Protein AF-X1DAJ7-F1 (afdb_monomer)

Foldseek 3Di:
DFQDQPDPGDDDPDDDDDPPDPRRPPDCPPDDDDDDPDDDDPVDPQPLDDADDAQAQANPHWAALWDWDDDPQKIKIWTWGHHPPDPDDAIFIFIWMGNPSRHIDRAQPLQADGPNGSRGGTDPDVRSPWGWDHWYWDADPPPPPPQARIKIWTATVVVVRDTDMGTD

InterPro domains:
  IPR023296 Glycosyl hydrolase, five-bladed beta-propeller domain superfamily [G3DSA:2.115.10.20] (43-168)
  IPR023296 Glycosyl hydrolase, five-bladed beta-propeller domain superfamily [SSF75005] (51-168)

Organism: NCBI:txid412755

Radius of gyration: 22.11 Å; Cα contacts (8 Å, |Δi|>4): 320; chains: 1; bounding box: 54×41×48 Å

Solvent-accessible surface area (backbone atoms only — not comparable to full-atom values): 10207 Å² total; per-residue (Å²): 97,86,65,88,58,89,60,82,82,62,84,38,98,73,84,87,85,58,101,80,46,79,65,79,44,92,82,61,87,93,65,82,90,72,88,74,74,87,86,74,66,90,90,58,86,73,78,48,73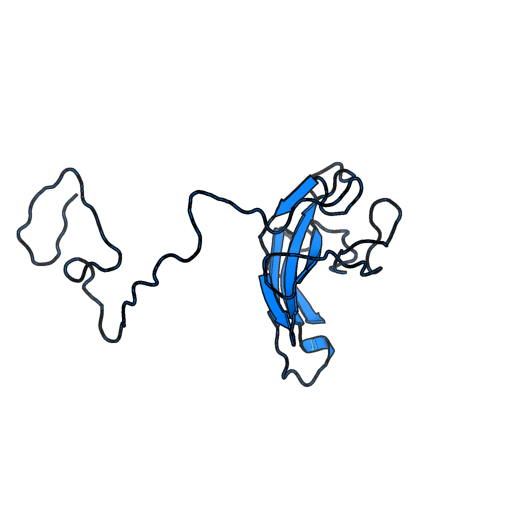,75,54,42,59,88,70,28,66,20,31,65,36,70,43,91,49,40,35,76,45,78,57,91,85,33,37,40,34,42,30,31,15,22,23,66,80,52,91,60,98,52,29,30,51,30,41,34,37,19,78,77,81,57,60,64,46,67,52,70,61,60,63,30,76,50,92,94,38,31,84,35,30,43,50,70,56,78,62,56,75,48,41,43,80,38,42,41,66,46,79,39,92,80,46,87,47,76,53,54,21,33,37,32,47,30,22,25,62,87,58,77,57,39,84,45,78,50,68,61

Secondary structure (DSSP, 8-state):
----SSS-----S-----TT-TTT----TT---------S-TT----SSPPPSTTSTTSSEEEEEEEEEEETTEEEEEEEEE-TT-SS---EEEEEEESSSSS-B------S-BTTB--S-B--SGGG-S-EEEEEEEE-TT-SSGGGSEEEEEEEGGGTT-EEEEE-

Mean predicted aligned error: 10.75 Å

pLDDT: mean 86.69, std 14.8, range [53.5, 98.56]

Sequence (168 aa):
MFIKNGGPSIGRDKVVLFPFDDYSIPFQHGLRLQLVGYKAGIDRRRIVLKPGSPAAPDSKLVVYYGTVRRVGDELWMWYLGQGDQDKEWHERVCFAKSKDGYHWEKPNLSLVEYAGSTKNNLVDLMGGKHHVQSCVVFYDPNDSEPKGRFKMAFQSRKYNSKLGVAYS

Structure (mmCIF, N/CA/C/O backbone):
data_AF-X1DAJ7-F1
#
_entry.id   AF-X1DAJ7-F1
#
loop_
_atom_site.group_PDB
_atom_site.id
_atom_site.type_symbol
_atom_site.label_atom_id
_atom_site.label_alt_id
_atom_site.label_comp_id
_atom_site.label_asym_id
_atom_site.label_entity_id
_atom_site.label_seq_id
_atom_site.pdbx_PDB_ins_code
_atom_site.Cartn_x
_atom_site.Cartn_y
_atom_site.Cartn_z
_atom_site.occupancy
_atom_site.B_iso_or_equiv
_atom_site.auth_seq_id
_atom_site.auth_comp_id
_atom_site.auth_asym_id
_atom_site.auth_atom_id
_atom_site.pdbx_PDB_model_num
ATOM 1 N N . MET A 1 1 ? 39.675 -4.552 -21.519 1.00 54.66 1 MET A N 1
ATOM 2 C CA . MET A 1 1 ? 38.884 -5.724 -21.062 1.00 54.66 1 MET A CA 1
ATOM 3 C C . MET A 1 1 ? 39.119 -6.860 -22.049 1.00 54.66 1 MET A C 1
ATOM 5 O O . MET A 1 1 ? 39.067 -6.589 -23.242 1.00 54.66 1 MET A O 1
ATOM 9 N N . PHE A 1 2 ? 39.435 -8.079 -21.598 1.00 54.69 2 PHE A N 1
ATOM 10 C CA . PHE A 1 2 ? 39.634 -9.224 -22.499 1.00 54.69 2 PHE A CA 1
ATOM 11 C C . PHE A 1 2 ? 38.370 -10.077 -22.531 1.00 54.69 2 PHE A C 1
ATOM 13 O O . PHE A 1 2 ? 37.946 -10.593 -21.501 1.00 54.69 2 PHE A O 1
ATOM 20 N N . ILE A 1 3 ? 37.782 -10.208 -23.714 1.00 56.19 3 ILE A N 1
ATOM 21 C CA . ILE A 1 3 ? 36.611 -11.041 -23.967 1.00 56.19 3 ILE A CA 1
ATOM 22 C C . ILE A 1 3 ? 37.097 -12.342 -24.603 1.00 56.19 3 ILE A C 1
ATOM 24 O O . ILE A 1 3 ? 37.775 -12.307 -25.627 1.00 56.19 3 ILE A O 1
ATOM 28 N N . LYS A 1 4 ? 36.792 -13.483 -23.978 1.00 56.66 4 LYS A N 1
ATOM 29 C CA . LYS A 1 4 ? 37.230 -14.817 -24.414 1.00 56.66 4 LYS A CA 1
ATOM 30 C C . LYS A 1 4 ? 36.016 -15.648 -24.836 1.00 56.66 4 LYS A C 1
ATOM 32 O O . LYS A 1 4 ? 35.628 -16.575 -24.135 1.00 56.66 4 LYS A O 1
ATOM 37 N N . ASN A 1 5 ? 35.429 -15.299 -25.983 1.00 59.09 5 ASN A N 1
ATOM 38 C CA . ASN A 1 5 ? 34.156 -15.860 -26.466 1.00 59.09 5 ASN A CA 1
ATOM 39 C C . ASN A 1 5 ? 34.340 -16.672 -27.763 1.00 59.09 5 ASN A C 1
ATOM 41 O O . ASN A 1 5 ? 33.468 -16.692 -28.620 1.00 59.09 5 ASN A O 1
ATOM 45 N N . GLY A 1 6 ? 35.520 -17.267 -27.973 1.00 58.34 6 GLY A N 1
ATOM 46 C CA . GLY A 1 6 ? 35.819 -18.068 -29.172 1.00 58.34 6 GLY A CA 1
ATOM 47 C C . GLY A 1 6 ? 36.150 -17.277 -30.449 1.00 58.34 6 GLY A C 1
ATOM 48 O O . GLY A 1 6 ? 36.612 -17.874 -31.416 1.00 58.34 6 GLY A O 1
ATOM 49 N N . GLY A 1 7 ? 35.986 -15.951 -30.453 1.00 58.66 7 GLY A N 1
ATOM 50 C CA . GLY A 1 7 ? 36.504 -15.053 -31.493 1.00 58.66 7 GLY A CA 1
ATOM 51 C C . GLY A 1 7 ? 37.956 -14.605 -31.251 1.00 58.66 7 GLY A C 1
ATOM 52 O O . GLY A 1 7 ? 38.517 -14.871 -30.183 1.00 58.66 7 GLY A O 1
ATOM 53 N N . PRO A 1 8 ? 38.593 -13.912 -32.216 1.00 57.59 8 PRO A N 1
ATOM 54 C CA . PRO A 1 8 ? 39.955 -13.405 -32.060 1.00 57.59 8 PRO A CA 1
ATOM 55 C C . PRO A 1 8 ? 40.084 -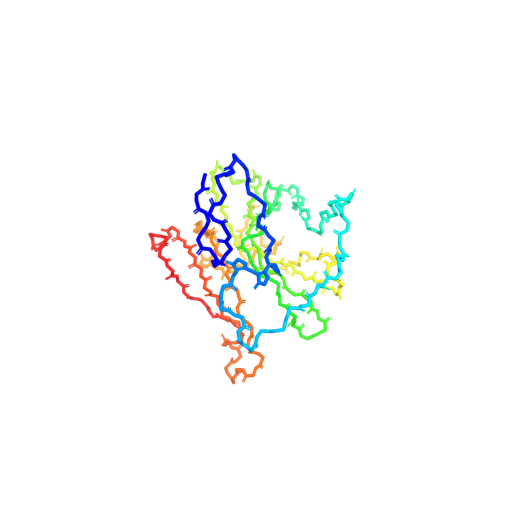12.503 -30.824 1.00 57.59 8 PRO A C 1
ATOM 57 O O . PRO A 1 8 ? 39.242 -11.640 -30.570 1.00 57.59 8 PRO A O 1
ATOM 60 N N . SER A 1 9 ? 41.163 -12.704 -30.060 1.00 58.56 9 SER A N 1
ATOM 61 C CA 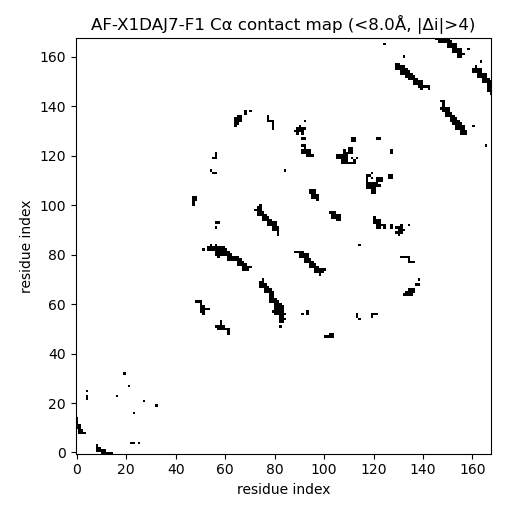. SER A 1 9 ? 41.460 -11.956 -28.831 1.00 58.56 9 SER A CA 1
ATOM 62 C C . SER A 1 9 ? 41.840 -10.510 -29.156 1.00 58.56 9 SER A C 1
ATOM 64 O O . SER A 1 9 ? 43.018 -10.178 -29.276 1.00 58.56 9 SER A O 1
ATOM 66 N N . ILE A 1 10 ? 40.844 -9.642 -29.320 1.00 65.19 10 ILE A N 1
ATOM 67 C CA . ILE A 1 10 ? 41.052 -8.224 -29.620 1.00 65.19 10 ILE A CA 1
ATOM 68 C C . ILE A 1 10 ? 40.913 -7.425 -28.322 1.00 65.19 10 ILE A C 1
ATOM 70 O O . ILE A 1 10 ? 39.857 -7.424 -27.688 1.00 65.19 10 ILE A O 1
ATOM 74 N N . GLY A 1 11 ? 41.975 -6.720 -27.927 1.00 66.50 11 GLY A N 1
ATOM 75 C CA . GLY A 1 11 ? 41.904 -5.733 -26.851 1.00 66.50 11 GLY A CA 1
ATOM 76 C C . GLY A 1 11 ? 41.008 -4.565 -27.267 1.00 66.50 11 GLY A C 1
ATOM 77 O O . GLY A 1 11 ? 41.214 -3.967 -28.321 1.00 66.50 11 GLY A O 1
ATOM 78 N N . ARG A 1 12 ? 39.990 -4.254 -26.462 1.00 69.31 12 ARG A N 1
ATOM 79 C CA . ARG A 1 12 ? 39.104 -3.102 -26.675 1.00 69.31 12 ARG A CA 1
ATOM 80 C C . ARG A 1 12 ? 39.058 -2.235 -25.419 1.00 69.31 12 ARG A C 1
ATOM 82 O O . ARG A 1 12 ? 38.978 -2.760 -24.301 1.00 69.31 12 ARG A O 1
ATOM 89 N N . ASP A 1 13 ? 39.030 -0.922 -25.632 1.00 78.69 13 ASP A N 1
ATOM 90 C CA . ASP A 1 13 ? 38.852 0.080 -24.573 1.00 78.69 13 ASP A CA 1
ATOM 91 C C . ASP A 1 13 ? 37.397 0.156 -24.091 1.00 78.69 13 ASP A C 1
ATOM 93 O O . ASP A 1 13 ? 37.129 0.555 -22.960 1.00 78.69 13 ASP A O 1
ATOM 97 N N . LYS A 1 14 ? 36.445 -0.254 -24.943 1.00 67.31 14 LYS A N 1
ATOM 98 C CA . LYS A 1 14 ? 35.009 -0.308 -24.645 1.00 67.31 14 LYS A CA 1
ATOM 99 C C . LYS A 1 14 ? 34.369 -1.547 -25.259 1.00 67.31 14 LYS A C 1
ATOM 101 O O . LYS A 1 14 ? 34.740 -1.974 -26.350 1.00 67.31 14 LYS A O 1
ATOM 106 N N . VAL A 1 15 ? 33.379 -2.084 -24.558 1.00 70.44 15 VAL A N 1
ATOM 107 C CA . VAL A 1 15 ? 32.556 -3.218 -24.983 1.00 70.44 15 VAL A CA 1
ATOM 108 C C . VAL A 1 15 ? 31.098 -2.816 -24.795 1.00 70.44 15 VAL A C 1
ATOM 110 O O . VAL A 1 15 ? 30.749 -2.259 -23.755 1.00 70.44 15 VAL A O 1
ATOM 113 N N . VAL A 1 16 ? 30.256 -3.113 -25.784 1.00 69.94 16 VAL A N 1
ATOM 114 C CA . VAL A 1 16 ? 28.797 -3.036 -25.659 1.00 69.94 16 VAL A CA 1
ATOM 115 C C . VAL A 1 16 ? 28.269 -4.463 -25.668 1.00 69.94 16 VAL A C 1
ATOM 117 O O . VAL A 1 16 ? 28.464 -5.177 -26.645 1.00 69.94 16 VAL A O 1
ATOM 120 N N . LEU A 1 17 ? 27.642 -4.876 -24.569 1.00 66.81 17 LEU A N 1
ATOM 121 C CA . LEU A 1 17 ? 26.957 -6.160 -24.465 1.00 66.81 17 LEU A CA 1
ATOM 122 C C . LEU A 1 17 ? 25.464 -5.916 -24.645 1.00 66.81 17 LEU A C 1
ATOM 124 O O . LEU A 1 17 ? 24.884 -5.089 -23.938 1.00 66.81 17 LEU A O 1
ATOM 128 N N . PHE A 1 18 ? 24.842 -6.647 -25.562 1.00 67.19 18 PHE A N 1
ATOM 129 C CA . PHE A 1 18 ? 23.391 -6.681 -25.663 1.00 67.19 18 PHE A CA 1
ATOM 130 C C . PHE A 1 18 ? 22.862 -7.909 -24.911 1.00 67.19 18 PHE A C 1
ATOM 132 O O . PHE A 1 18 ? 23.458 -8.979 -25.002 1.00 67.19 18 PHE A O 1
ATOM 139 N N . PRO A 1 19 ? 21.730 -7.811 -24.189 1.00 64.56 19 PRO A N 1
ATOM 140 C CA . PRO A 1 19 ? 21.148 -8.950 -23.467 1.00 64.56 19 PRO A CA 1
ATOM 141 C C . PRO A 1 19 ? 20.632 -10.068 -24.394 1.00 64.56 19 PRO A C 1
ATOM 143 O O . PRO A 1 19 ? 20.189 -11.106 -23.916 1.00 64.56 19 PRO A O 1
ATOM 146 N N . PHE A 1 20 ? 20.674 -9.842 -25.709 1.00 66.88 20 PHE A N 1
ATOM 147 C CA . PHE A 1 20 ? 20.322 -10.783 -26.770 1.00 66.88 20 PHE A CA 1
ATOM 148 C C . PHE A 1 20 ? 21.536 -11.195 -27.623 1.00 66.88 20 PHE A C 1
ATOM 150 O O . PHE A 1 20 ? 21.354 -11.729 -28.709 1.00 66.88 20 PHE A O 1
ATOM 157 N N . ASP A 1 21 ? 22.758 -10.912 -27.167 1.00 68.12 21 ASP A N 1
ATOM 158 C CA . ASP A 1 21 ? 23.987 -11.323 -27.849 1.00 68.12 21 ASP A CA 1
ATOM 159 C C . ASP A 1 21 ? 24.134 -12.856 -27.785 1.00 68.12 21 ASP A C 1
ATOM 161 O O . ASP A 1 21 ? 24.251 -13.436 -26.703 1.00 68.12 21 ASP A O 1
ATOM 165 N N . ASP A 1 22 ? 24.090 -13.510 -28.944 1.00 66.25 22 ASP A N 1
ATOM 166 C CA . ASP A 1 22 ? 24.232 -14.958 -29.138 1.00 66.25 22 ASP A CA 1
ATOM 167 C C . ASP A 1 22 ? 25.693 -15.409 -29.312 1.00 66.25 22 ASP A C 1
ATOM 169 O O . ASP A 1 22 ? 25.980 -16.605 -29.310 1.00 66.25 22 ASP A O 1
ATOM 173 N N . TYR A 1 23 ? 26.632 -14.465 -29.390 1.00 64.50 23 TYR A N 1
ATOM 174 C CA . TYR A 1 23 ? 28.067 -14.714 -29.492 1.00 64.50 23 TYR A CA 1
ATOM 175 C C . TYR A 1 23 ? 28.761 -14.629 -28.127 1.00 64.50 23 TYR A C 1
ATOM 177 O O . TYR A 1 23 ? 29.678 -15.395 -27.830 1.00 64.50 23 TYR A O 1
ATOM 185 N N . SER A 1 24 ? 28.323 -13.704 -27.269 1.00 66.44 24 SER A N 1
ATOM 186 C CA . SER A 1 24 ? 28.936 -13.465 -25.955 1.00 66.44 24 SER A CA 1
ATOM 187 C C . SER A 1 24 ? 28.289 -14.206 -24.788 1.00 66.44 24 SER A C 1
ATOM 189 O O . SER A 1 24 ? 28.869 -14.232 -23.700 1.00 66.44 24 SER A O 1
ATOM 191 N N . ILE A 1 25 ? 27.111 -14.805 -24.982 1.00 67.19 25 ILE A N 1
ATOM 192 C CA . ILE A 1 25 ? 26.356 -15.502 -23.932 1.00 67.19 25 ILE A CA 1
ATOM 193 C C . ILE A 1 25 ? 26.259 -16.996 -24.302 1.00 67.19 25 ILE A C 1
ATOM 195 O O . ILE A 1 25 ? 25.346 -17.390 -25.022 1.00 67.19 25 ILE A O 1
ATOM 199 N N . PRO A 1 26 ? 27.175 -17.855 -23.816 1.00 57.28 26 PRO A N 1
ATOM 200 C CA . PRO A 1 26 ? 27.365 -19.217 -24.335 1.00 57.28 26 PRO A CA 1
ATOM 201 C C . PRO A 1 26 ? 26.265 -20.235 -23.972 1.00 57.28 26 PRO A C 1
ATOM 203 O O . PRO A 1 26 ? 26.315 -21.372 -24.434 1.00 57.28 26 PRO A O 1
ATOM 206 N N . PHE A 1 27 ? 25.265 -19.867 -23.163 1.00 63.50 27 PHE A N 1
ATOM 207 C CA . PHE A 1 27 ? 24.210 -20.784 -22.713 1.00 63.50 27 PHE A CA 1
ATOM 208 C C . PHE A 1 27 ? 22.816 -20.234 -23.032 1.00 63.50 27 PHE A C 1
ATOM 210 O O . PHE A 1 27 ? 22.226 -19.516 -22.228 1.00 63.50 27 PHE A O 1
ATOM 217 N N . GLN A 1 28 ? 22.280 -20.588 -24.206 1.00 66.88 28 GLN A N 1
ATOM 218 C CA . GLN A 1 28 ? 20.943 -20.161 -24.658 1.00 66.88 28 GLN A CA 1
ATOM 219 C C . GLN A 1 28 ? 19.994 -21.324 -25.014 1.00 66.88 28 GLN A C 1
ATOM 221 O O . GLN A 1 28 ? 18.960 -21.122 -25.652 1.00 66.88 28 GLN A O 1
ATOM 226 N N . HIS A 1 29 ? 20.306 -22.559 -24.605 1.00 66.50 29 HIS A N 1
ATOM 227 C CA . HIS A 1 29 ? 19.468 -23.712 -24.942 1.00 66.50 29 HIS A CA 1
ATOM 228 C C . HIS A 1 29 ? 18.075 -23.615 -24.292 1.00 66.50 29 HIS A C 1
ATOM 230 O O . HIS A 1 29 ? 17.958 -23.421 -23.085 1.00 66.50 29 HIS A O 1
ATOM 236 N N . GLY A 1 30 ? 17.018 -23.754 -25.100 1.00 71.25 30 GLY A N 1
ATOM 237 C CA . GLY A 1 30 ? 15.624 -23.710 -24.638 1.00 71.25 30 GLY A CA 1
ATOM 238 C C . GLY A 1 30 ? 15.073 -22.312 -24.324 1.00 71.25 30 GLY A C 1
ATOM 239 O O . GLY A 1 30 ? 13.953 -22.206 -23.826 1.00 71.25 30 GLY A O 1
ATOM 240 N N . LEU A 1 31 ? 15.815 -21.236 -24.615 1.00 67.12 31 LEU A N 1
ATOM 241 C CA . LEU A 1 31 ? 15.345 -19.863 -24.418 1.00 67.12 31 LEU A CA 1
ATOM 242 C C . LEU A 1 31 ? 14.669 -19.316 -25.683 1.00 67.12 31 LEU A C 1
ATOM 244 O O . LEU A 1 31 ? 15.202 -19.412 -26.785 1.00 67.12 31 LEU A O 1
ATOM 248 N N . ARG A 1 32 ? 13.506 -18.674 -25.516 1.00 68.38 32 ARG A N 1
ATOM 249 C CA . ARG A 1 32 ? 12.858 -17.860 -26.554 1.00 68.38 32 ARG A CA 1
ATOM 250 C C . ARG A 1 32 ? 12.976 -16.391 -26.174 1.00 68.38 32 ARG A C 1
ATOM 252 O O . ARG A 1 32 ? 12.268 -15.919 -25.287 1.00 68.38 32 ARG A O 1
ATOM 259 N N . LEU A 1 33 ? 13.847 -15.664 -26.865 1.00 67.81 33 LEU A N 1
ATOM 260 C CA . LEU A 1 33 ? 13.940 -14.215 -26.734 1.00 67.81 33 LEU A CA 1
ATOM 261 C C . LEU A 1 33 ? 12.800 -13.569 -27.526 1.00 67.81 33 LEU A C 1
ATOM 263 O O . LEU A 1 33 ? 12.681 -13.754 -28.735 1.00 67.81 33 LEU A O 1
ATOM 267 N N . GLN A 1 34 ? 11.948 -12.813 -26.840 1.00 69.88 34 GLN A N 1
ATOM 268 C CA . GLN A 1 34 ? 10.945 -11.971 -27.478 1.00 69.88 34 GLN A CA 1
ATOM 269 C C . GLN A 1 34 ? 11.239 -10.521 -27.125 1.00 69.88 34 GLN A C 1
ATOM 271 O O . GLN A 1 34 ? 11.195 -10.135 -25.956 1.00 69.88 34 GLN A O 1
ATOM 276 N N . LEU A 1 35 ? 11.504 -9.705 -28.144 1.00 66.44 35 LEU A N 1
ATOM 277 C CA . LEU A 1 35 ? 11.526 -8.264 -27.964 1.00 66.44 35 LEU A CA 1
ATOM 278 C C . LEU A 1 35 ? 10.085 -7.804 -27.745 1.00 66.44 35 LEU A C 1
ATOM 280 O O . LEU A 1 35 ? 9.279 -7.739 -28.675 1.00 66.44 35 LEU A O 1
ATOM 284 N N . VAL A 1 36 ? 9.736 -7.524 -26.494 1.00 69.62 36 VAL A N 1
ATOM 285 C CA . VAL A 1 36 ? 8.464 -6.881 -26.187 1.00 69.62 36 VAL A CA 1
ATOM 286 C C . VAL A 1 36 ? 8.617 -5.415 -26.554 1.00 69.62 36 VAL A C 1
ATOM 288 O O . VAL A 1 36 ? 9.351 -4.674 -25.902 1.00 69.62 36 VAL A O 1
ATOM 291 N N . GLY A 1 37 ? 7.927 -5.018 -27.625 1.00 59.88 37 GLY A N 1
ATOM 292 C CA . GLY A 1 37 ? 7.826 -3.625 -28.031 1.00 59.88 37 GLY A CA 1
ATOM 293 C C . GLY A 1 37 ? 7.425 -2.765 -26.839 1.00 59.88 37 GLY A C 1
ATOM 294 O O . GLY A 1 37 ? 6.479 -3.071 -26.111 1.00 59.88 37 GLY A O 1
ATOM 295 N N . TYR A 1 38 ? 8.201 -1.717 -26.627 1.00 60.16 38 TYR A N 1
ATOM 296 C CA . TYR A 1 38 ? 8.047 -0.769 -25.543 1.00 60.16 38 TYR A CA 1
ATOM 297 C C . TYR A 1 38 ? 6.614 -0.210 -25.471 1.00 60.16 38 TYR A C 1
ATOM 299 O O . TYR A 1 38 ? 6.111 0.329 -26.453 1.00 60.16 38 TYR A O 1
ATOM 307 N N . LYS A 1 39 ? 5.945 -0.345 -24.316 1.00 59.06 39 LYS A N 1
ATOM 308 C CA . LYS A 1 39 ? 4.520 0.021 -24.156 1.00 59.06 39 LYS A CA 1
ATOM 309 C C . LYS A 1 39 ? 4.255 1.330 -23.401 1.00 59.06 39 LYS A C 1
ATOM 311 O O . LYS A 1 39 ? 3.098 1.716 -23.284 1.00 59.06 39 LYS A O 1
ATOM 316 N N . ALA A 1 40 ? 5.269 2.012 -22.863 1.00 53.50 40 ALA A N 1
ATOM 317 C CA . ALA A 1 40 ? 5.041 3.130 -21.939 1.00 53.50 40 ALA A CA 1
ATOM 318 C C . ALA A 1 40 ? 6.060 4.260 -22.116 1.00 53.50 40 ALA A C 1
ATOM 320 O O . ALA A 1 40 ? 7.070 4.220 -21.440 1.00 53.50 40 ALA A O 1
ATOM 321 N N . GLY A 1 41 ? 5.768 5.243 -22.982 1.00 55.50 41 GLY A N 1
ATOM 322 C CA . GLY A 1 41 ? 6.612 6.391 -23.376 1.00 55.50 41 GLY A CA 1
ATOM 323 C C . GLY A 1 41 ? 7.530 7.015 -22.307 1.00 55.50 41 GLY A C 1
ATOM 324 O O . GLY A 1 41 ? 7.072 7.351 -21.216 1.00 55.50 41 GLY A O 1
ATOM 325 N N . ILE A 1 42 ? 8.801 7.262 -22.665 1.00 54.25 42 ILE A N 1
ATOM 326 C CA . ILE A 1 42 ? 9.811 7.949 -21.829 1.00 54.25 42 ILE A CA 1
ATOM 327 C C . ILE A 1 42 ? 9.363 9.393 -21.543 1.00 54.25 42 ILE A C 1
ATOM 329 O O . ILE A 1 42 ? 9.667 9.949 -20.488 1.00 54.25 42 ILE A O 1
ATOM 333 N N . ASP A 1 43 ? 8.551 9.958 -22.436 1.00 55.66 43 ASP A N 1
ATOM 334 C CA . ASP A 1 43 ? 8.256 11.390 -22.474 1.00 55.66 43 ASP A CA 1
ATOM 335 C C . ASP A 1 43 ? 7.102 11.816 -21.556 1.00 55.66 43 ASP A C 1
ATOM 337 O O . ASP A 1 43 ? 6.830 13.007 -21.400 1.00 55.66 43 ASP A O 1
ATOM 341 N N . ARG A 1 44 ? 6.411 10.868 -20.907 1.00 55.78 44 ARG A N 1
ATOM 342 C CA . ARG A 1 44 ?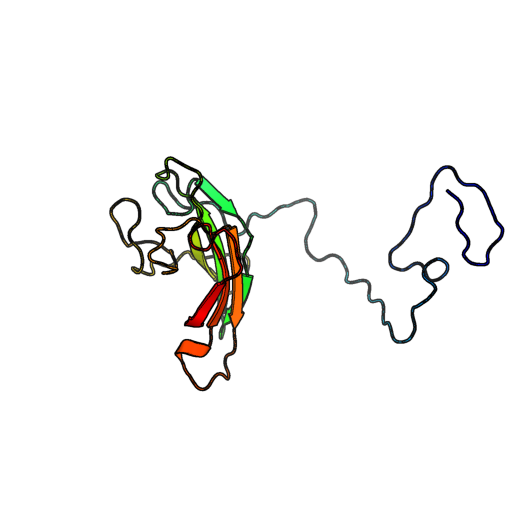 5.356 11.165 -19.925 1.00 55.78 44 ARG A CA 1
ATOM 343 C C . ARG A 1 44 ? 5.398 10.165 -18.778 1.00 55.78 44 ARG A C 1
ATOM 345 O O . ARG A 1 44 ? 4.658 9.183 -18.775 1.00 55.78 44 ARG A O 1
ATOM 352 N N . ARG A 1 45 ? 6.203 10.453 -17.749 1.00 61.00 45 ARG A N 1
ATOM 353 C CA . ARG A 1 45 ? 6.080 9.813 -16.425 1.00 61.00 45 ARG A CA 1
ATOM 354 C C . ARG A 1 45 ? 4.720 10.176 -15.823 1.00 61.00 45 ARG A C 1
ATOM 356 O O . ARG A 1 45 ? 4.606 11.100 -15.021 1.00 61.00 45 ARG A O 1
ATOM 363 N N . ARG A 1 46 ? 3.657 9.493 -16.249 1.00 75.25 46 ARG A N 1
ATOM 364 C CA . ARG A 1 46 ? 2.323 9.677 -15.683 1.00 75.25 46 ARG A CA 1
ATOM 365 C C . ARG A 1 46 ? 2.330 9.041 -14.300 1.00 75.25 46 ARG A C 1
ATOM 367 O O . ARG A 1 46 ? 2.223 7.828 -14.171 1.00 75.25 46 ARG A O 1
ATOM 374 N N . ILE A 1 47 ? 2.499 9.868 -13.273 1.00 85.94 47 ILE A N 1
ATOM 375 C CA . ILE A 1 47 ? 2.321 9.454 -11.880 1.00 85.94 47 ILE A CA 1
ATOM 376 C C . ILE A 1 47 ? 0.862 9.008 -11.727 1.00 85.94 47 ILE A C 1
ATOM 378 O O . ILE A 1 47 ? -0.045 9.837 -11.809 1.00 85.94 47 ILE A O 1
ATOM 382 N N . VAL A 1 48 ? 0.643 7.701 -11.562 1.00 89.69 48 VAL A N 1
ATOM 383 C CA . VAL A 1 48 ? -0.700 7.101 -11.443 1.00 89.69 48 VAL A CA 1
ATOM 384 C C . VAL A 1 48 ? -1.242 7.146 -10.015 1.00 89.69 48 VAL A C 1
ATOM 386 O O . VAL A 1 48 ? -2.451 7.190 -9.821 1.00 89.69 48 VAL A O 1
ATOM 389 N N . LEU A 1 49 ? -0.355 7.207 -9.017 1.00 93.75 49 LEU A N 1
ATOM 390 C CA . LEU A 1 49 ? -0.713 7.350 -7.611 1.00 93.75 49 LEU A CA 1
ATOM 391 C C . LEU A 1 49 ? 0.078 8.512 -7.007 1.00 93.75 49 LEU A C 1
ATOM 393 O O . LEU A 1 49 ? 1.300 8.455 -6.891 1.00 93.75 49 LEU A O 1
ATOM 397 N N . LYS A 1 50 ? -0.625 9.592 -6.671 1.00 93.88 50 LYS A N 1
ATOM 398 C CA . LYS A 1 50 ? -0.052 10.780 -6.023 1.00 93.88 50 LYS A CA 1
ATOM 399 C C . LYS A 1 50 ? -0.117 10.638 -4.496 1.00 93.88 50 LYS A C 1
ATOM 401 O O . LYS A 1 50 ? -0.943 9.854 -4.017 1.00 93.88 50 LYS A O 1
ATOM 406 N N . PRO A 1 51 ? 0.673 11.413 -3.730 1.00 96.62 51 PRO A N 1
ATOM 407 C CA . PRO A 1 51 ? 0.450 11.581 -2.296 1.00 96.62 51 PRO A CA 1
ATOM 408 C C . PRO A 1 51 ? -0.997 11.957 -1.971 1.00 96.62 51 PRO A C 1
ATOM 410 O O . PRO A 1 51 ? -1.715 12.511 -2.810 1.00 96.62 51 PRO A O 1
ATOM 413 N N . GLY A 1 52 ? -1.455 11.578 -0.781 1.00 96.50 52 GLY A N 1
ATOM 414 C CA . GLY A 1 52 ? -2.788 11.926 -0.299 1.00 96.50 52 GLY A CA 1
ATOM 415 C C . GLY A 1 52 ? -2.952 13.421 -0.026 1.00 96.50 52 GLY A C 1
ATOM 416 O O . GLY A 1 52 ? -1.995 14.193 -0.051 1.00 96.50 52 GLY A O 1
ATOM 417 N N . SER A 1 53 ? -4.191 13.826 0.244 1.00 96.31 53 SER A N 1
ATOM 418 C CA . SER A 1 53 ? -4.500 15.163 0.759 1.00 96.31 53 SER A CA 1
ATOM 419 C C . SER A 1 53 ? -3.789 15.421 2.097 1.00 96.31 53 SER A C 1
ATOM 421 O O . SER A 1 53 ? -3.394 14.460 2.756 1.00 96.31 53 SER A O 1
ATOM 423 N N . PRO A 1 54 ? -3.646 16.681 2.543 1.00 96.81 54 PRO A N 1
ATOM 424 C CA . PRO A 1 54 ? -3.088 16.984 3.862 1.00 96.81 54 PRO A CA 1
ATOM 425 C C . PRO A 1 54 ? -3.729 16.145 4.976 1.00 96.81 54 PRO A C 1
ATOM 427 O O . PRO A 1 54 ? -4.931 15.876 4.928 1.00 96.81 54 PRO A O 1
ATOM 430 N N . ALA A 1 55 ? -2.924 15.715 5.950 1.00 96.00 55 ALA A N 1
ATOM 431 C CA . ALA A 1 55 ? -3.295 14.774 7.016 1.00 96.00 55 ALA A CA 1
ATOM 432 C C . ALA A 1 55 ? -3.684 13.343 6.578 1.00 96.00 55 ALA A C 1
ATOM 434 O O . ALA A 1 55 ? -4.034 12.522 7.427 1.00 96.00 55 ALA A O 1
ATOM 435 N N . ALA A 1 56 ? -3.590 12.991 5.290 1.00 97.88 56 ALA A N 1
ATOM 436 C CA . ALA A 1 56 ? -3.665 11.595 4.860 1.00 97.88 56 ALA A CA 1
ATOM 437 C C . ALA A 1 56 ? -2.397 10.819 5.279 1.00 97.88 56 ALA A C 1
ATOM 439 O O . ALA A 1 56 ? -1.308 11.395 5.327 1.00 97.88 56 ALA A O 1
ATOM 440 N N . PRO A 1 57 ? -2.491 9.499 5.514 1.00 97.69 57 PRO A N 1
ATOM 441 C CA . PRO A 1 57 ? -1.363 8.671 5.963 1.00 97.69 57 PRO A CA 1
ATOM 442 C C . PRO A 1 57 ? -0.228 8.516 4.937 1.00 97.69 57 PRO A C 1
ATOM 444 O O . PRO A 1 57 ? 0.802 7.924 5.246 1.00 97.69 57 PRO A O 1
ATOM 447 N N . ASP A 1 58 ? -0.412 9.023 3.719 1.00 97.75 58 ASP A N 1
ATOM 448 C CA . ASP A 1 58 ? 0.550 9.003 2.620 1.00 97.75 58 ASP A CA 1
ATOM 449 C C . ASP A 1 58 ? 0.703 10.384 1.949 1.00 97.75 58 ASP A C 1
ATOM 451 O O . ASP A 1 58 ? 1.065 10.490 0.775 1.00 97.75 58 ASP A O 1
ATOM 455 N N . SER A 1 59 ? 0.368 11.459 2.670 1.00 97.81 59 SER A N 1
ATOM 456 C CA . SER A 1 59 ? 0.402 12.838 2.164 1.00 97.81 59 SER A CA 1
ATOM 457 C C . SER A 1 59 ? 1.814 13.387 1.946 1.00 97.81 59 SER A C 1
ATOM 459 O O . SER A 1 59 ? 2.010 14.270 1.113 1.00 97.81 59 SER A O 1
ATOM 461 N N . LYS A 1 60 ? 2.815 12.844 2.648 1.00 97.50 60 LYS A N 1
ATOM 462 C CA . LYS A 1 60 ? 4.219 13.264 2.553 1.00 97.50 60 LYS A CA 1
ATOM 463 C C . LYS A 1 60 ? 5.010 12.414 1.565 1.00 97.50 60 LYS A C 1
ATOM 465 O O . LYS A 1 60 ? 5.840 12.948 0.833 1.00 97.50 60 LYS A O 1
ATOM 470 N N . LEU A 1 61 ? 4.777 11.103 1.546 1.00 95.38 61 LEU A N 1
ATOM 471 C CA . LEU A 1 61 ? 5.517 10.171 0.702 1.00 95.38 61 LEU A CA 1
ATOM 472 C C . LEU A 1 61 ? 4.654 8.979 0.289 1.00 95.38 61 LEU A C 1
ATOM 474 O O . LEU A 1 61 ? 3.938 8.401 1.104 1.00 95.38 61 LEU A O 1
ATOM 478 N N . VAL A 1 62 ? 4.807 8.584 -0.975 1.00 95.75 62 VAL A N 1
ATOM 479 C CA . VAL A 1 62 ? 4.308 7.329 -1.542 1.00 95.75 62 VAL A CA 1
ATOM 480 C C . VAL A 1 62 ? 5.515 6.573 -2.084 1.00 95.75 62 VAL A C 1
ATOM 482 O O . VAL A 1 62 ? 6.185 7.051 -3.000 1.00 95.75 62 VAL A O 1
ATOM 485 N N . VAL A 1 63 ? 5.793 5.396 -1.529 1.00 93.00 63 VAL A N 1
ATOM 486 C CA . VAL A 1 63 ? 6.883 4.518 -1.958 1.00 93.00 63 VAL A CA 1
ATOM 487 C C . VAL A 1 63 ? 6.283 3.242 -2.528 1.00 93.00 63 VAL A C 1
ATOM 489 O O . VAL A 1 63 ? 5.605 2.477 -1.837 1.00 93.00 63 VAL A O 1
ATOM 492 N N . TYR A 1 64 ? 6.566 2.978 -3.804 1.00 82.50 64 TYR A N 1
ATOM 493 C CA . TYR A 1 64 ? 6.196 1.713 -4.429 1.00 82.50 64 TYR A CA 1
ATOM 494 C C . TYR A 1 64 ? 7.208 0.619 -4.068 1.00 82.50 64 TYR A C 1
ATOM 496 O O . TYR A 1 64 ? 7.967 0.143 -4.908 1.00 82.50 64 TYR A O 1
ATOM 504 N N . TYR A 1 65 ? 7.210 0.228 -2.792 1.00 84.81 65 TYR A N 1
ATOM 505 C CA . TYR A 1 65 ? 7.825 -1.013 -2.319 1.00 84.81 65 TYR A CA 1
ATOM 506 C C . TYR A 1 65 ? 6.726 -1.973 -1.846 1.00 84.81 65 TYR A C 1
ATOM 508 O O . TYR A 1 65 ? 6.575 -2.294 -0.665 1.00 84.81 65 TYR A O 1
ATOM 516 N N . GLY A 1 66 ? 5.890 -2.323 -2.821 1.00 87.75 66 GLY A N 1
ATOM 517 C CA . GLY A 1 66 ? 4.569 -2.903 -2.648 1.00 87.75 66 GLY A CA 1
ATOM 518 C C . GLY A 1 66 ? 4.227 -3.925 -3.730 1.00 87.75 66 GLY A C 1
ATOM 519 O O . GLY A 1 66 ? 5.101 -4.420 -4.444 1.00 87.75 66 GLY A O 1
ATOM 520 N N . THR A 1 67 ? 2.937 -4.217 -3.896 1.00 96.50 67 THR A N 1
ATOM 521 C CA . THR A 1 67 ? 2.441 -5.125 -4.945 1.00 96.50 67 THR A CA 1
ATOM 522 C C . THR A 1 67 ? 1.107 -4.662 -5.506 1.00 96.50 67 THR A C 1
ATOM 524 O O . THR A 1 67 ? 0.278 -4.127 -4.776 1.00 96.50 67 THR A O 1
ATOM 527 N N . VAL A 1 68 ? 0.888 -4.925 -6.796 1.00 97.19 68 VAL A N 1
ATOM 528 C CA . VAL A 1 68 ? -0.427 -4.851 -7.441 1.00 97.19 68 VAL A CA 1
ATOM 529 C C . VAL A 1 68 ? -0.884 -6.266 -7.784 1.00 97.19 68 VAL A C 1
ATOM 531 O O . VAL A 1 68 ? -0.121 -7.038 -8.368 1.00 97.19 68 VAL A O 1
ATOM 534 N N . ARG A 1 69 ? -2.128 -6.613 -7.449 1.00 97.38 69 ARG A N 1
ATOM 535 C CA . ARG A 1 69 ? -2.764 -7.888 -7.807 1.00 97.38 69 ARG A CA 1
ATOM 536 C C . ARG A 1 69 ? -4.129 -7.639 -8.424 1.00 97.38 69 ARG A C 1
ATOM 538 O O . ARG A 1 69 ? -4.835 -6.725 -8.022 1.00 97.38 69 ARG A O 1
ATOM 545 N N . ARG A 1 70 ? -4.509 -8.478 -9.386 1.00 97.00 70 ARG A N 1
ATOM 546 C CA . ARG A 1 70 ? -5.887 -8.521 -9.873 1.00 97.00 70 ARG A CA 1
ATOM 547 C C . ARG A 1 70 ? -6.733 -9.325 -8.886 1.00 97.00 70 ARG A C 1
ATOM 549 O O . ARG A 1 70 ? -6.386 -10.468 -8.598 1.00 97.00 70 ARG A O 1
ATOM 556 N N . VAL A 1 71 ? -7.809 -8.728 -8.389 1.00 96.31 71 VAL A N 1
ATOM 557 C CA . VAL A 1 71 ? -8.761 -9.320 -7.444 1.00 96.31 71 VAL A CA 1
ATOM 558 C C . VAL A 1 71 ? -10.152 -9.128 -8.041 1.00 96.31 71 VAL A C 1
ATOM 560 O O . VAL A 1 71 ? -10.657 -8.011 -8.110 1.00 96.31 71 VAL A O 1
ATOM 563 N N . GLY A 1 72 ? -10.741 -10.213 -8.552 1.00 94.69 72 GLY A N 1
ATOM 564 C CA . GLY A 1 72 ? -11.972 -10.133 -9.342 1.00 94.69 72 GLY A CA 1
ATOM 565 C C . GLY A 1 72 ? -11.794 -9.300 -10.621 1.00 94.69 72 GLY A C 1
ATOM 566 O O . GLY A 1 72 ? -10.917 -9.572 -11.451 1.00 94.69 72 GLY A O 1
ATOM 567 N N . ASP A 1 73 ? -12.643 -8.290 -10.788 1.00 96.25 73 ASP A N 1
ATOM 568 C CA . ASP A 1 73 ? -12.621 -7.328 -11.892 1.00 96.25 73 ASP A CA 1
ATOM 569 C C . ASP A 1 73 ? -11.774 -6.074 -11.603 1.00 96.25 73 ASP A C 1
ATOM 571 O O . ASP A 1 73 ? -11.606 -5.238 -12.489 1.00 96.25 73 ASP A O 1
ATOM 575 N N . GLU A 1 74 ? -11.183 -5.967 -10.410 1.00 98.00 74 GLU A N 1
ATOM 576 C CA . GLU A 1 74 ? -10.360 -4.834 -9.990 1.00 98.00 74 GLU A CA 1
ATOM 577 C C . GLU A 1 74 ? -8.867 -5.193 -9.875 1.00 98.00 74 GLU A C 1
ATOM 579 O O . GLU A 1 74 ? -8.445 -6.350 -9.799 1.00 98.00 74 GLU A O 1
ATOM 584 N N . LEU A 1 75 ? -8.041 -4.156 -9.849 1.00 98.38 75 LEU A N 1
ATOM 585 C CA . LEU A 1 75 ? -6.641 -4.169 -9.459 1.00 98.38 75 LEU A CA 1
ATOM 586 C C . LEU A 1 75 ? -6.530 -3.569 -8.065 1.00 98.38 75 LEU A C 1
ATOM 588 O O . LEU A 1 75 ? -6.989 -2.456 -7.824 1.00 98.38 75 LEU A O 1
ATOM 592 N N . TRP A 1 76 ? -5.899 -4.289 -7.154 1.00 98.12 76 TRP A N 1
ATOM 593 C CA . TRP A 1 76 ? -5.655 -3.869 -5.782 1.00 98.12 76 TRP A CA 1
ATOM 594 C C . TRP A 1 76 ? -4.158 -3.651 -5.586 1.00 98.12 76 TRP A C 1
ATOM 596 O O . TRP A 1 76 ? -3.346 -4.452 -6.052 1.00 98.12 76 TRP A O 1
ATOM 606 N N . MET A 1 77 ? -3.792 -2.562 -4.921 1.00 98.19 77 MET A N 1
ATOM 607 C CA . MET A 1 77 ? -2.421 -2.159 -4.644 1.00 98.19 77 MET A CA 1
ATOM 608 C C . MET A 1 77 ? -2.206 -2.035 -3.143 1.00 98.19 77 MET A C 1
ATOM 610 O O . MET A 1 77 ? -2.932 -1.316 -2.461 1.00 98.19 77 MET A O 1
ATOM 614 N N . TRP A 1 78 ? -1.133 -2.657 -2.672 1.00 98.12 78 TRP A N 1
ATOM 615 C CA . TRP A 1 78 ? -0.531 -2.395 -1.371 1.00 98.12 78 TRP A CA 1
ATOM 616 C C . TRP A 1 78 ? 0.765 -1.640 -1.611 1.00 98.12 78 TRP A C 1
ATOM 618 O O . TRP A 1 78 ? 1.572 -2.065 -2.439 1.00 98.12 78 TRP A O 1
ATOM 628 N N . TYR A 1 79 ? 0.954 -0.522 -0.926 1.00 97.81 79 TYR A N 1
ATOM 629 C CA . TYR A 1 79 ? 2.127 0.340 -1.067 1.00 97.81 79 TYR A CA 1
ATOM 630 C C . TYR A 1 79 ? 2.519 0.926 0.287 1.00 97.81 79 TYR A C 1
ATOM 632 O O . TYR A 1 79 ? 1.752 0.841 1.245 1.00 97.81 79 TYR A O 1
ATOM 640 N N . LEU A 1 80 ? 3.709 1.518 0.380 1.00 97.88 80 LEU A N 1
ATOM 641 C CA . LEU A 1 80 ? 4.142 2.195 1.597 1.00 97.88 80 LEU A CA 1
ATOM 642 C C . LEU A 1 80 ? 3.829 3.687 1.504 1.00 97.88 80 LEU A C 1
ATOM 644 O O . LEU A 1 80 ? 4.100 4.331 0.487 1.00 97.88 80 LEU A O 1
ATOM 648 N N . GLY A 1 81 ? 3.250 4.225 2.571 1.00 97.56 81 GLY A N 1
ATOM 649 C CA . GLY A 1 81 ? 2.928 5.638 2.711 1.00 97.56 81 GLY A CA 1
ATOM 650 C C . GLY A 1 81 ? 3.502 6.222 3.996 1.00 97.56 81 GLY A C 1
ATOM 651 O O . GLY A 1 81 ? 3.592 5.531 5.014 1.00 97.56 81 GLY A O 1
ATOM 652 N N . GLN A 1 82 ? 3.873 7.497 3.936 1.00 98.00 82 GLN A N 1
ATOM 653 C CA . GLN A 1 82 ? 4.125 8.333 5.106 1.00 98.00 82 GLN A CA 1
ATOM 654 C C . GLN A 1 82 ? 3.311 9.617 4.978 1.00 98.00 82 GLN A C 1
ATOM 656 O O . GLN A 1 82 ? 3.287 10.235 3.908 1.00 98.00 82 GLN A O 1
ATOM 661 N N . GLY A 1 83 ? 2.684 10.050 6.067 1.00 97.94 83 GLY A N 1
ATOM 662 C CA . GLY A 1 83 ? 1.926 11.289 6.083 1.00 97.94 83 GLY A CA 1
ATOM 663 C C . GLY A 1 83 ? 2.711 12.445 6.696 1.00 97.94 83 GLY A C 1
ATOM 664 O O . GLY A 1 83 ? 3.768 12.292 7.310 1.00 97.94 83 GLY A O 1
ATOM 665 N N . ASP A 1 84 ? 2.192 13.642 6.483 1.00 97.44 84 ASP A N 1
ATOM 666 C CA . ASP A 1 84 ? 2.737 14.918 6.948 1.00 97.44 84 ASP A CA 1
ATOM 667 C C . ASP A 1 84 ? 2.648 15.110 8.471 1.00 97.44 84 ASP A C 1
ATOM 669 O O . ASP A 1 84 ? 3.395 15.919 9.016 1.00 97.44 84 ASP A O 1
ATOM 673 N N . GLN A 1 85 ? 1.811 14.332 9.166 1.00 97.38 85 GLN A N 1
ATOM 674 C CA . GLN A 1 85 ? 1.709 14.348 10.631 1.00 97.38 85 GLN A CA 1
ATOM 675 C C . GLN A 1 85 ? 2.784 13.491 11.322 1.00 97.38 85 GLN A C 1
ATOM 677 O O . GLN A 1 85 ? 2.923 13.530 12.546 1.00 97.38 85 GLN A O 1
ATOM 682 N N . ASP A 1 86 ? 3.561 12.711 10.563 1.00 96.38 86 ASP A N 1
ATOM 683 C CA . ASP A 1 86 ? 4.631 11.881 11.113 1.00 96.38 86 ASP A CA 1
ATOM 684 C C . ASP A 1 86 ? 5.893 12.718 11.392 1.00 96.38 86 ASP A C 1
ATOM 686 O O . ASP A 1 86 ? 6.537 13.236 10.473 1.00 96.38 86 ASP A O 1
ATOM 690 N N . LYS A 1 87 ? 6.271 12.813 12.676 1.00 94.44 87 LYS A N 1
ATOM 691 C CA . LYS A 1 87 ? 7.454 13.568 13.143 1.00 94.44 87 LYS A CA 1
ATOM 692 C C . LYS A 1 87 ? 8.778 12.957 12.685 1.00 94.44 87 LYS A C 1
ATOM 694 O O . LYS A 1 87 ? 9.741 13.674 12.438 1.00 94.44 87 LYS A O 1
ATOM 699 N N . GLU A 1 88 ? 8.811 11.637 12.563 1.00 95.00 88 GLU A N 1
ATOM 700 C CA . GLU A 1 88 ? 9.975 10.867 12.135 1.00 95.00 88 GLU A CA 1
ATOM 701 C C . GLU A 1 88 ? 9.638 10.036 10.894 1.00 95.00 88 GLU A C 1
ATOM 703 O O . GLU A 1 88 ? 8.493 9.979 10.443 1.00 95.00 88 GLU A O 1
ATOM 708 N N . TRP A 1 89 ? 10.646 9.395 10.304 1.00 94.31 89 TRP A N 1
ATOM 709 C CA . TRP A 1 89 ? 10.431 8.481 9.186 1.00 94.31 89 TRP A CA 1
ATOM 710 C C . TRP A 1 89 ? 9.656 7.234 9.638 1.00 94.31 89 TRP A C 1
ATOM 712 O O . TRP A 1 89 ? 10.200 6.331 10.279 1.00 94.31 89 TRP A O 1
ATOM 722 N N . HIS A 1 90 ? 8.371 7.178 9.284 1.00 96.38 90 HIS A N 1
ATOM 723 C CA . HIS A 1 90 ? 7.451 6.122 9.697 1.00 96.38 90 HIS A CA 1
ATOM 724 C C . HIS A 1 90 ? 6.527 5.724 8.547 1.00 96.38 90 HIS A C 1
ATOM 726 O O . HIS A 1 90 ? 5.51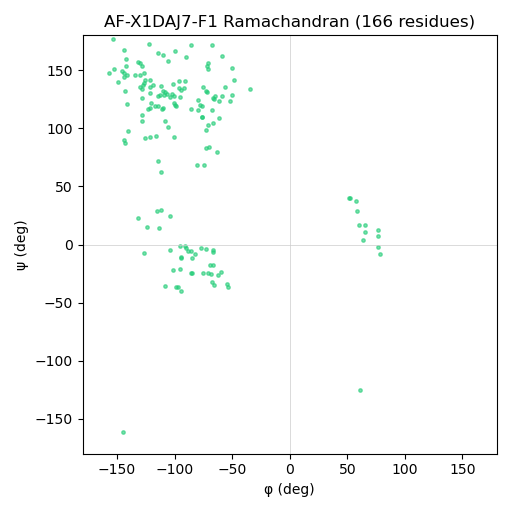2 6.366 8.296 1.00 96.38 90 HIS A O 1
ATOM 732 N N . GLU A 1 91 ? 6.889 4.651 7.851 1.00 97.12 91 GLU A N 1
ATOM 733 C CA . GLU A 1 91 ? 6.116 4.123 6.731 1.00 97.12 91 GLU A CA 1
ATOM 734 C C . GLU A 1 91 ? 5.114 3.068 7.204 1.00 97.12 91 GLU A C 1
ATOM 736 O O . GLU A 1 91 ? 5.408 2.250 8.085 1.00 97.12 91 GLU A O 1
ATOM 741 N N . ARG A 1 92 ? 3.920 3.091 6.607 1.00 97.50 92 ARG A N 1
ATOM 742 C CA . ARG A 1 92 ? 2.819 2.153 6.861 1.00 97.50 92 ARG A CA 1
ATOM 743 C C . ARG A 1 92 ? 2.295 1.592 5.548 1.00 97.50 92 ARG A C 1
ATOM 745 O O . ARG A 1 92 ? 2.408 2.235 4.505 1.00 97.50 92 ARG A O 1
ATOM 752 N N . VAL A 1 93 ? 1.674 0.416 5.609 1.00 98.25 93 VAL A N 1
ATOM 753 C CA . VAL A 1 93 ? 1.028 -0.177 4.434 1.00 98.25 93 VAL A CA 1
ATOM 754 C C . VAL A 1 93 ? -0.298 0.532 4.173 1.00 98.25 93 VAL A C 1
ATOM 756 O O . VAL A 1 93 ? -1.207 0.515 5.002 1.00 98.25 93 VAL A O 1
ATOM 759 N N . CYS A 1 94 ? -0.397 1.145 3.004 1.00 98.31 94 CYS A N 1
ATOM 760 C CA . CYS A 1 94 ? -1.593 1.776 2.474 1.00 98.31 94 CYS A CA 1
ATOM 761 C C . CYS A 1 94 ? -2.195 0.909 1.365 1.00 98.31 94 CYS A C 1
ATOM 763 O O . CYS A 1 94 ? -1.503 0.100 0.738 1.00 98.31 94 CYS A O 1
ATOM 765 N N . PHE A 1 95 ? -3.484 1.107 1.108 1.00 98.31 95 PHE A N 1
ATOM 766 C CA . PHE A 1 95 ? -4.238 0.368 0.104 1.00 98.31 95 PHE A CA 1
ATOM 767 C C . PHE A 1 95 ? -4.848 1.294 -0.953 1.00 98.31 95 PHE A C 1
ATOM 769 O O . PHE A 1 95 ? -5.338 2.379 -0.640 1.00 98.31 95 PHE A O 1
ATOM 776 N N . ALA A 1 96 ? -4.849 0.863 -2.210 1.00 98.44 96 ALA A N 1
ATOM 777 C CA . ALA A 1 96 ? -5.569 1.528 -3.289 1.00 98.44 96 ALA A CA 1
ATOM 778 C C . ALA A 1 96 ? -6.171 0.502 -4.253 1.00 98.44 96 ALA A C 1
ATOM 780 O O . ALA A 1 96 ? -5.639 -0.594 -4.409 1.00 98.44 96 ALA A O 1
ATOM 781 N N . LYS A 1 97 ? -7.255 0.864 -4.940 1.00 98.38 97 LYS A N 1
ATOM 782 C CA . LYS A 1 97 ? -7.901 0.020 -5.954 1.00 98.38 97 LYS A CA 1
ATOM 783 C C . LYS A 1 97 ? -8.096 0.764 -7.271 1.00 98.38 97 LYS A C 1
ATOM 785 O O . LYS A 1 97 ? -8.173 1.989 -7.295 1.00 98.38 97 LYS A O 1
ATOM 790 N N . SER A 1 98 ? -8.157 0.030 -8.371 1.00 98.25 98 SER A N 1
ATOM 791 C CA . SER A 1 98 ? -8.318 0.574 -9.717 1.00 98.25 98 SER A CA 1
ATOM 792 C C . SER A 1 98 ? -9.011 -0.430 -10.630 1.00 98.25 98 SER A C 1
ATOM 794 O O . SER A 1 98 ? -8.851 -1.631 -10.457 1.00 98.25 98 SER A O 1
ATOM 796 N N . LYS A 1 99 ? -9.739 0.046 -11.642 1.00 97.75 99 LYS A N 1
ATOM 797 C CA . LYS A 1 99 ? -10.295 -0.809 -12.708 1.00 97.75 99 LYS A CA 1
ATOM 798 C C . LYS A 1 99 ? -9.416 -0.869 -13.956 1.00 97.75 99 LYS A C 1
ATOM 800 O O . LYS A 1 99 ? -9.541 -1.795 -14.748 1.00 97.75 99 LYS A O 1
ATOM 805 N N . ASP A 1 100 ? -8.536 0.114 -14.141 1.00 94.31 100 ASP A N 1
ATOM 806 C CA . ASP A 1 100 ? -7.774 0.312 -15.380 1.00 94.31 100 ASP A CA 1
ATOM 807 C C . ASP A 1 100 ? -6.254 0.411 -15.169 1.00 94.31 100 ASP A C 1
ATOM 809 O O . ASP A 1 100 ? -5.495 0.443 -16.135 1.00 94.31 100 ASP A O 1
ATOM 813 N N . GLY A 1 101 ? -5.794 0.459 -13.917 1.00 92.75 101 GLY A N 1
ATOM 814 C CA . GLY A 1 101 ? -4.387 0.601 -13.543 1.00 92.75 101 GLY A CA 1
ATOM 815 C C . GLY A 1 101 ? -3.834 2.022 -13.687 1.00 92.75 101 GLY A C 1
ATOM 816 O O . GLY A 1 101 ? -2.681 2.264 -13.322 1.00 92.75 101 GLY A O 1
ATOM 817 N N . TYR A 1 102 ? -4.638 2.974 -14.166 1.00 92.12 102 TYR A N 1
ATOM 818 C CA . TYR A 1 102 ? -4.255 4.372 -14.371 1.00 92.12 102 TYR A CA 1
ATOM 819 C C . TYR A 1 102 ? -4.909 5.315 -13.364 1.00 92.12 102 TYR A C 1
ATOM 821 O O . TYR A 1 102 ? -4.273 6.286 -12.950 1.00 92.12 102 TYR A O 1
ATOM 829 N N . HIS A 1 103 ? -6.149 5.035 -12.967 1.00 94.12 103 HIS A N 1
ATOM 830 C CA . HIS A 1 103 ? -6.900 5.807 -11.985 1.00 94.12 103 HIS A CA 1
ATOM 831 C C . HIS A 1 103 ? -7.075 4.977 -10.719 1.00 94.12 103 HIS A C 1
ATOM 833 O O . HIS A 1 103 ? -7.704 3.919 -10.741 1.00 94.12 103 HIS A O 1
ATOM 839 N N . TRP A 1 104 ? -6.499 5.458 -9.622 1.00 97.38 104 TRP A N 1
ATOM 840 C CA . TRP A 1 104 ? -6.468 4.751 -8.348 1.00 97.38 104 TRP A CA 1
ATOM 841 C C . TRP A 1 104 ? -7.311 5.477 -7.302 1.00 97.38 104 TRP A C 1
ATOM 843 O O . TRP A 1 104 ? -7.142 6.674 -7.071 1.00 97.38 104 TRP A O 1
ATOM 853 N N . GLU A 1 105 ? -8.200 4.733 -6.655 1.00 97.94 105 GLU A N 1
ATOM 854 C CA . GLU A 1 105 ? -8.994 5.161 -5.509 1.00 97.94 105 GLU A CA 1
ATOM 855 C C . GLU A 1 105 ? -8.306 4.701 -4.219 1.00 97.94 105 GLU A C 1
ATOM 857 O O . GLU A 1 105 ? -7.891 3.546 -4.112 1.00 97.94 105 GLU A O 1
ATOM 862 N N . LYS A 1 106 ? -8.205 5.593 -3.230 1.00 98.12 106 LYS A N 1
ATOM 863 C CA . LYS A 1 106 ? -7.743 5.285 -1.870 1.00 98.12 106 LYS A CA 1
ATOM 864 C C . LYS A 1 106 ? -8.976 5.162 -0.964 1.00 98.12 106 LYS A C 1
ATOM 866 O O . LYS A 1 106 ? -9.464 6.192 -0.496 1.00 98.12 106 LYS A O 1
ATOM 871 N N . PRO A 1 107 ? -9.539 3.958 -0.767 1.00 98.12 107 PRO A N 1
ATOM 872 C CA . PRO A 1 107 ? -10.796 3.808 -0.042 1.00 98.12 107 PRO A CA 1
ATOM 873 C C . PRO A 1 107 ? -10.612 4.067 1.455 1.00 98.12 107 PRO A C 1
ATOM 875 O O . PRO A 1 107 ? -9.545 3.829 2.015 1.00 98.12 107 PRO A O 1
ATOM 878 N N . ASN A 1 108 ? -11.679 4.493 2.127 1.00 98.06 108 ASN A N 1
ATOM 879 C CA . ASN A 1 108 ? -11.707 4.521 3.584 1.00 98.06 108 ASN A CA 1
ATOM 880 C C . ASN A 1 108 ? -11.915 3.096 4.125 1.00 98.06 108 ASN A C 1
ATOM 882 O O . ASN A 1 108 ? -13.011 2.552 4.011 1.00 98.06 108 ASN A O 1
ATOM 886 N N . LEU A 1 109 ? -10.878 2.519 4.730 1.00 98.06 109 LEU A N 1
ATOM 887 C CA . LEU A 1 109 ? -10.914 1.192 5.343 1.00 98.06 109 LEU A CA 1
ATOM 888 C C . LEU A 1 109 ? -11.416 1.219 6.791 1.00 98.06 109 LEU A C 1
ATOM 890 O O . LEU A 1 109 ? -11.942 0.219 7.264 1.00 98.06 109 LEU A O 1
ATOM 894 N N . SER A 1 110 ? -11.281 2.349 7.497 1.00 98.19 110 SER A N 1
ATOM 895 C CA . SER A 1 110 ? -11.711 2.487 8.900 1.00 98.19 110 SER A CA 1
ATOM 896 C C . SER A 1 110 ? -11.056 1.492 9.871 1.00 98.19 110 SER A C 1
ATOM 898 O O . SER A 1 110 ? -11.643 1.161 10.897 1.00 98.19 110 SER A O 1
ATOM 900 N N . LEU A 1 111 ? -9.831 1.037 9.568 1.00 97.88 111 LEU A N 1
ATOM 901 C CA . LEU A 1 111 ? -9.125 0.004 10.341 1.00 97.88 111 LEU A CA 1
ATOM 902 C C . LEU A 1 111 ? -8.088 0.558 11.330 1.00 97.88 111 LEU A C 1
ATOM 904 O O . LEU A 1 111 ? -7.919 0.009 12.413 1.00 97.88 111 LEU A O 1
ATOM 908 N N . VAL A 1 112 ? -7.378 1.630 10.965 1.00 98.31 112 VAL A N 1
ATOM 909 C CA . VAL A 1 112 ? -6.243 2.159 11.741 1.00 98.31 112 VAL A CA 1
ATOM 910 C C . VAL A 1 112 ? -6.421 3.652 11.985 1.00 98.31 112 VAL A C 1
ATOM 912 O O . VAL A 1 112 ? -6.740 4.406 11.066 1.00 98.31 112 VAL A O 1
ATOM 915 N N . GLU A 1 113 ? -6.195 4.094 13.220 1.00 97.94 113 GLU A N 1
ATOM 916 C CA . GLU A 1 113 ? -6.189 5.515 13.568 1.00 97.94 113 GLU A CA 1
ATOM 917 C C . GLU A 1 113 ? -4.936 6.211 13.011 1.00 97.94 113 GLU A C 1
ATOM 919 O O . GLU A 1 113 ? -3.808 5.751 13.198 1.00 97.94 113 GLU A O 1
ATOM 924 N N . TYR A 1 114 ? -5.134 7.349 12.351 1.00 98.00 114 TYR A N 1
ATOM 925 C CA . TYR A 1 114 ? -4.082 8.264 11.932 1.00 98.00 114 TYR A CA 1
ATOM 926 C C . TYR A 1 114 ? -4.580 9.701 12.071 1.00 98.00 114 TYR A C 1
ATOM 928 O O . TYR A 1 114 ? -5.682 10.017 11.626 1.00 98.00 114 TYR A O 1
ATOM 936 N N . ALA A 1 115 ? -3.779 10.570 12.691 1.00 95.94 115 ALA A N 1
ATOM 937 C CA . ALA A 1 115 ? -4.116 11.984 12.874 1.00 95.94 115 ALA A CA 1
ATOM 938 C C . ALA A 1 115 ? -5.519 12.216 13.491 1.00 95.94 115 ALA A C 1
ATOM 940 O O . ALA A 1 115 ? -6.259 13.099 13.062 1.00 95.94 115 ALA A O 1
ATOM 941 N N . GLY A 1 116 ? -5.905 11.395 14.479 1.00 96.31 116 GLY A N 1
ATOM 942 C CA . GLY A 1 116 ? -7.194 11.501 15.174 1.00 96.31 116 GLY A CA 1
ATOM 943 C C . GLY A 1 116 ? -8.405 10.965 14.398 1.00 96.31 116 GLY A C 1
ATOM 944 O O . GLY A 1 116 ? -9.542 11.233 14.780 1.00 96.31 116 GLY A O 1
ATOM 945 N N . SER A 1 117 ? -8.198 10.223 13.306 1.00 97.12 117 SER A N 1
ATOM 946 C CA . SER A 1 117 ? -9.276 9.664 12.485 1.00 97.12 117 SER A CA 1
ATOM 947 C C . SER A 1 117 ? -8.927 8.279 11.941 1.00 97.12 117 SER A C 1
ATOM 949 O O . SER A 1 117 ? -7.797 8.016 11.540 1.00 97.12 117 SER A O 1
ATOM 951 N N . THR A 1 118 ? -9.916 7.391 11.844 1.00 98.12 118 THR A N 1
ATOM 952 C CA . THR A 1 118 ? -9.787 6.118 11.109 1.00 98.12 118 THR A CA 1
ATOM 953 C C . THR A 1 118 ? -10.191 6.244 9.640 1.00 98.12 118 THR A C 1
ATOM 955 O O . THR A 1 118 ? -10.065 5.282 8.887 1.00 98.12 118 THR A O 1
ATOM 958 N N . LYS A 1 119 ? -10.662 7.423 9.201 1.00 98.12 119 LYS A N 1
ATOM 959 C CA . LYS A 1 119 ? -11.147 7.666 7.833 1.00 98.12 119 LYS A CA 1
ATOM 960 C C . LYS A 1 119 ? -10.001 7.759 6.822 1.00 98.12 119 LYS A C 1
ATOM 962 O O . LYS A 1 119 ? -9.706 8.832 6.302 1.00 98.12 119 LYS A O 1
ATOM 967 N N . ASN A 1 120 ? -9.329 6.643 6.581 1.00 98.44 120 ASN A N 1
ATOM 968 C CA . ASN A 1 120 ? -8.131 6.550 5.761 1.00 98.44 120 ASN A CA 1
ATOM 969 C C . ASN A 1 120 ? -7.987 5.143 5.151 1.00 98.44 120 ASN A C 1
ATOM 971 O O . ASN A 1 120 ? -8.793 4.252 5.412 1.00 98.44 120 ASN A O 1
ATOM 975 N N . ASN A 1 121 ? -6.960 4.955 4.326 1.00 98.50 121 ASN A N 1
ATOM 976 C CA . ASN A 1 121 ? -6.704 3.734 3.566 1.00 98.50 121 ASN A CA 1
ATOM 977 C C . ASN A 1 121 ? -5.572 2.865 4.146 1.00 98.50 121 ASN A C 1
ATOM 979 O O . ASN A 1 121 ? -4.929 2.118 3.404 1.00 98.50 121 ASN A O 1
ATOM 983 N N . LEU A 1 122 ? -5.289 2.976 5.445 1.00 98.56 122 LEU A N 1
ATOM 984 C CA . LEU A 1 122 ? -4.283 2.148 6.104 1.00 98.56 122 LEU A CA 1
ATOM 985 C C . LEU A 1 122 ? -4.773 0.711 6.269 1.00 98.56 122 LEU A C 1
ATOM 987 O O . LEU A 1 122 ? -5.866 0.455 6.774 1.00 98.56 122 LEU A O 1
ATOM 991 N N . VAL A 1 123 ? -3.911 -0.228 5.893 1.00 97.88 123 VAL A N 1
ATOM 992 C CA . VAL A 1 123 ? -4.074 -1.641 6.225 1.00 97.88 123 VAL A CA 1
ATOM 993 C C . VAL A 1 123 ? -3.702 -1.834 7.690 1.00 97.88 123 VAL A C 1
ATOM 995 O O . VAL A 1 123 ? -2.673 -1.320 8.141 1.00 97.88 123 VAL A O 1
ATOM 998 N N . ASP A 1 124 ? -4.505 -2.601 8.431 1.00 96.75 124 ASP A N 1
ATOM 999 C CA . ASP A 1 124 ? -4.148 -2.997 9.794 1.00 96.75 124 ASP A CA 1
ATOM 1000 C C . ASP A 1 124 ? -3.027 -4.038 9.782 1.00 96.75 124 ASP A C 1
ATOM 1002 O O . ASP A 1 124 ? -3.233 -5.248 9.858 1.00 96.75 124 ASP A O 1
ATOM 1006 N N . LEU A 1 125 ? -1.802 -3.534 9.672 1.00 96.19 125 LEU A N 1
ATOM 1007 C CA . LEU A 1 125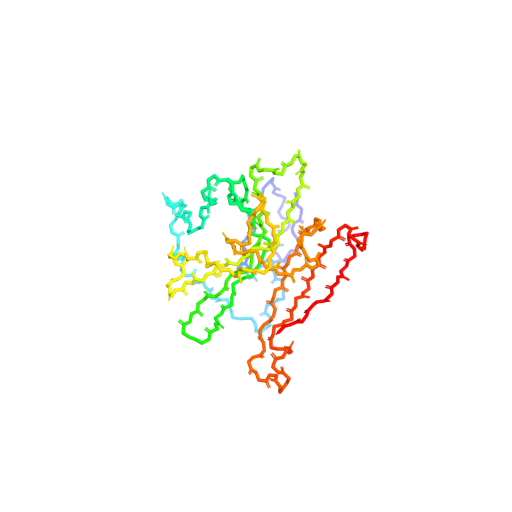 ? -0.596 -4.281 9.958 1.00 96.19 125 LEU A CA 1
ATOM 1008 C C . LEU A 1 125 ? -0.033 -3.782 11.288 1.00 96.19 125 LEU A C 1
ATOM 1010 O O . LEU A 1 125 ? 0.610 -2.731 11.363 1.00 96.19 125 LEU A O 1
ATOM 1014 N N . MET A 1 126 ? -0.277 -4.557 12.3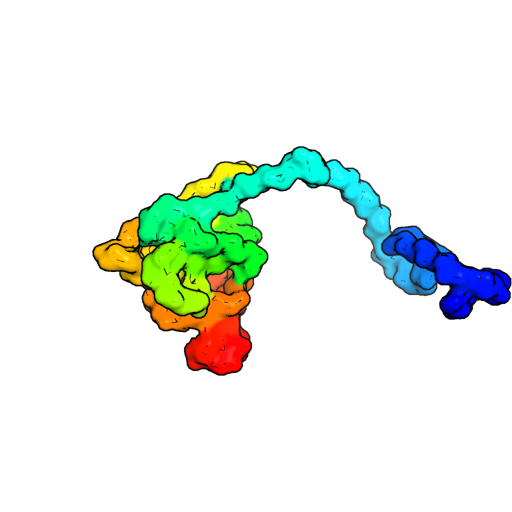47 1.00 94.75 126 MET A N 1
ATOM 1015 C CA . MET A 1 126 ? 0.182 -4.260 13.710 1.00 94.75 126 MET A CA 1
ATOM 1016 C C . MET A 1 126 ? -0.316 -2.892 14.224 1.00 94.75 126 MET A C 1
ATOM 1018 O O . MET A 1 126 ? 0.431 -2.159 14.882 1.00 94.75 126 MET A O 1
ATOM 1022 N N . GLY A 1 127 ? -1.552 -2.519 13.882 1.00 94.88 127 GLY A N 1
ATOM 1023 C CA . GLY A 1 127 ? -2.176 -1.249 14.250 1.00 94.88 127 GLY A CA 1
ATOM 1024 C C . GLY A 1 127 ? -1.513 -0.014 13.638 1.00 94.88 127 GLY A C 1
ATOM 1025 O O . GLY A 1 127 ? -1.669 1.075 14.180 1.00 94.88 127 GLY A O 1
ATOM 1026 N N . GLY A 1 128 ? -0.686 -0.162 12.594 1.00 94.69 128 GLY A N 1
ATOM 1027 C CA . GLY A 1 128 ? 0.058 0.948 11.978 1.00 94.69 128 GLY A CA 1
ATOM 1028 C C . GLY A 1 128 ? 1.119 1.597 12.881 1.00 94.69 128 GLY A C 1
ATOM 1029 O O . GLY A 1 128 ? 1.672 2.647 12.541 1.00 94.69 128 GLY A O 1
ATOM 1030 N N . LYS A 1 129 ? 1.428 0.985 14.033 1.00 94.44 129 LYS A N 1
ATOM 1031 C CA . LYS A 1 129 ? 2.312 1.548 15.072 1.00 94.44 129 LYS A CA 1
ATOM 1032 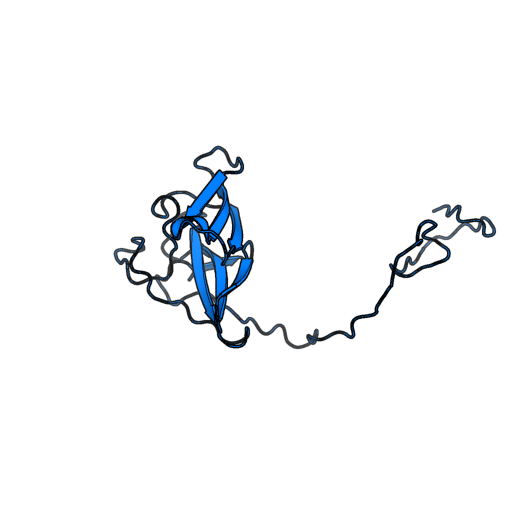C C . LYS A 1 129 ? 3.795 1.302 14.833 1.00 94.44 129 LYS A C 1
ATOM 1034 O O . LYS A 1 129 ? 4.626 1.880 15.524 1.00 94.44 129 LYS A O 1
ATOM 1039 N N . HIS A 1 130 ? 4.143 0.442 13.883 1.00 95.62 130 HIS A N 1
ATOM 1040 C CA . HIS A 1 130 ? 5.525 0.057 13.625 1.00 95.62 130 HIS A CA 1
ATOM 1041 C C . HIS A 1 130 ? 5.912 0.394 12.194 1.00 95.62 130 HIS A C 1
ATOM 1043 O O . HIS A 1 130 ? 5.164 0.097 11.269 1.00 95.62 130 HIS A O 1
ATOM 1049 N N . HIS A 1 131 ? 7.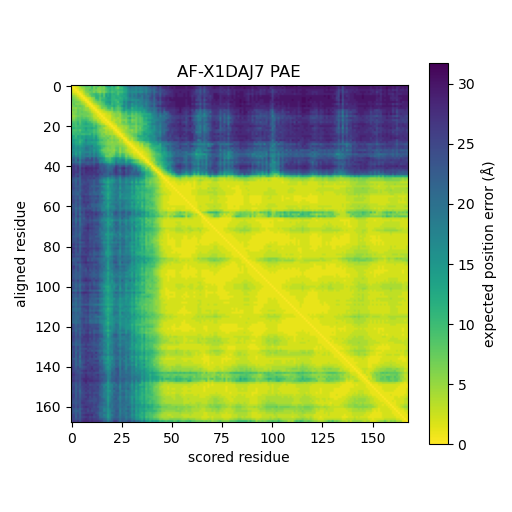098 0.976 12.029 1.00 96.12 131 HIS A N 1
ATOM 1050 C CA . HIS A 1 131 ? 7.664 1.289 10.723 1.00 96.12 131 HIS A CA 1
ATOM 1051 C C . HIS A 1 131 ? 7.819 0.010 9.880 1.00 96.12 131 HIS A C 1
ATOM 1053 O O . HIS A 1 131 ? 8.423 -0.971 10.343 1.00 96.12 131 HIS A O 1
ATOM 1059 N N . VAL A 1 132 ? 7.281 0.028 8.661 1.00 96.50 132 VAL A N 1
ATOM 1060 C CA . VAL A 1 132 ? 7.323 -1.068 7.683 1.00 96.50 132 VAL A CA 1
ATOM 1061 C C . VAL A 1 132 ? 8.257 -0.680 6.544 1.00 96.50 132 VAL A C 1
ATOM 1063 O O . VAL A 1 132 ? 8.109 0.390 5.979 1.00 96.50 132 VAL A O 1
ATOM 1066 N N . GLN A 1 133 ? 9.204 -1.554 6.207 1.00 93.75 133 GLN A N 1
ATOM 1067 C CA . GLN A 1 133 ? 10.245 -1.288 5.202 1.00 93.75 133 GLN A CA 1
ATOM 1068 C C . GLN A 1 133 ? 9.958 -1.941 3.850 1.00 93.75 133 GLN A C 1
ATOM 1070 O O . GLN A 1 133 ? 10.528 -1.557 2.836 1.00 93.75 133 GLN A O 1
ATOM 1075 N N . SER A 1 134 ? 9.121 -2.976 3.837 1.00 93.62 134 SER A N 1
ATOM 1076 C CA . SER A 1 134 ? 8.684 -3.667 2.625 1.00 93.62 134 SER A CA 1
ATOM 1077 C C . SER A 1 134 ? 7.364 -4.376 2.886 1.00 93.62 134 SER A C 1
ATOM 1079 O O . SER A 1 134 ? 7.121 -4.848 4.000 1.00 93.62 134 SER A O 1
ATOM 1081 N N . CYS A 1 135 ? 6.521 -4.465 1.858 1.00 95.12 135 CYS A N 1
ATOM 1082 C CA . CYS A 1 135 ? 5.315 -5.281 1.883 1.00 95.12 135 CYS A CA 1
ATOM 1083 C C . CYS A 1 135 ? 5.114 -5.957 0.521 1.00 95.12 135 CYS A C 1
ATOM 1085 O O . CYS A 1 135 ? 5.018 -5.305 -0.513 1.00 95.12 135 CYS A O 1
ATOM 1087 N N . VAL A 1 136 ? 5.070 -7.285 0.501 1.00 96.62 136 VAL A N 1
ATOM 1088 C CA . VAL A 1 136 ? 4.818 -8.065 -0.713 1.00 96.62 136 VAL A CA 1
ATOM 1089 C C . VAL A 1 136 ? 3.609 -8.941 -0.464 1.00 96.62 136 VAL A C 1
ATOM 1091 O O . VAL A 1 136 ? 3.651 -9.804 0.411 1.00 96.62 136 VAL A O 1
ATOM 1094 N N . VAL A 1 137 ? 2.539 -8.718 -1.226 1.00 96.88 137 VAL A N 1
ATOM 1095 C CA . VAL A 1 137 ? 1.287 -9.461 -1.089 1.00 96.88 137 VAL A CA 1
ATOM 1096 C C . VAL A 1 137 ? 1.156 -10.514 -2.189 1.00 96.88 137 VAL A C 1
ATOM 1098 O O . VAL A 1 137 ? 1.303 -10.267 -3.396 1.00 96.88 137 VAL A O 1
ATOM 1101 N N . PHE A 1 138 ? 0.854 -11.721 -1.740 1.00 96.00 138 PHE A N 1
ATOM 1102 C CA . PHE A 1 138 ? 0.414 -12.853 -2.531 1.00 96.00 138 PHE A CA 1
ATOM 1103 C C . PHE A 1 138 ? -1.098 -12.973 -2.381 1.00 96.00 138 PHE A C 1
ATOM 1105 O O . PHE A 1 138 ? -1.634 -12.796 -1.288 1.00 96.00 138 PHE A O 1
ATOM 1112 N N . TYR A 1 139 ? -1.767 -13.256 -3.493 1.00 95.88 139 TYR A N 1
ATOM 1113 C CA . TYR A 1 139 ? -3.202 -13.485 -3.531 1.00 95.88 139 TYR A CA 1
ATOM 1114 C C . TYR A 1 139 ? -3.454 -14.891 -4.063 1.00 95.88 139 TYR A C 1
ATOM 1116 O O . TYR A 1 139 ? -3.005 -15.223 -5.161 1.00 95.88 139 TYR A O 1
ATOM 1124 N N . ASP A 1 140 ? -4.142 -15.692 -3.263 1.00 95.31 140 ASP A N 1
ATOM 1125 C CA . ASP A 1 140 ? -4.544 -17.057 -3.554 1.00 95.31 140 ASP A CA 1
ATOM 1126 C C . ASP A 1 140 ? -6.076 -17.150 -3.475 1.00 95.31 140 ASP A C 1
ATOM 1128 O O . ASP A 1 140 ? -6.635 -17.325 -2.391 1.00 95.31 140 ASP A O 1
ATOM 1132 N N . PRO A 1 141 ? -6.790 -16.981 -4.602 1.00 93.12 141 PRO A N 1
ATOM 1133 C CA . PRO A 1 141 ? -8.251 -17.007 -4.609 1.00 93.12 141 PRO A CA 1
ATOM 1134 C C . PRO A 1 141 ? -8.834 -18.386 -4.268 1.00 93.12 141 PRO A C 1
ATOM 1136 O O . PRO A 1 141 ? -10.016 -18.463 -3.932 1.00 93.12 141 PRO A O 1
ATOM 1139 N N . ASN A 1 142 ? -8.032 -19.451 -4.368 1.00 93.50 142 ASN A N 1
ATOM 1140 C CA . ASN A 1 142 ? -8.472 -20.831 -4.173 1.00 93.50 142 ASN A CA 1
ATOM 1141 C C . ASN A 1 142 ? -8.236 -21.332 -2.744 1.00 93.50 142 ASN A C 1
ATOM 1143 O O . ASN A 1 142 ? -8.590 -22.472 -2.445 1.00 93.50 142 ASN A O 1
ATOM 1147 N N . ASP A 1 143 ? -7.652 -20.510 -1.868 1.00 91.56 143 ASP A N 1
ATOM 1148 C CA . ASP A 1 143 ? -7.481 -20.869 -0.466 1.00 91.56 143 ASP A CA 1
ATOM 1149 C C . ASP A 1 143 ? -8.855 -21.097 0.187 1.00 91.56 143 ASP A C 1
ATOM 1151 O O . ASP A 1 143 ? -9.749 -20.238 0.139 1.00 91.56 143 ASP A O 1
ATOM 1155 N N . SER A 1 144 ? -9.029 -22.292 0.758 1.00 90.69 144 SER A N 1
ATOM 1156 C CA . SER A 1 144 ? -10.270 -22.711 1.405 1.00 90.69 144 SER A CA 1
ATOM 1157 C C . SER A 1 144 ? -10.549 -21.934 2.687 1.00 90.69 144 SER A C 1
ATOM 1159 O O . SER A 1 144 ? -11.709 -21.810 3.071 1.00 90.69 144 SER A O 1
ATOM 1161 N N . GLU A 1 145 ? -9.511 -21.404 3.340 1.00 91.06 145 GLU A N 1
ATOM 1162 C CA . GLU A 1 145 ? -9.654 -20.495 4.473 1.00 91.06 145 GLU A CA 1
ATOM 1163 C C . GLU A 1 145 ? -9.814 -19.063 3.938 1.00 91.06 145 GLU A C 1
ATOM 1165 O O . GLU A 1 145 ? -8.882 -18.536 3.322 1.00 91.06 145 GLU A O 1
ATOM 1170 N N . PRO A 1 146 ? -10.956 -18.383 4.167 1.00 83.94 146 PRO A N 1
ATOM 1171 C CA . PRO A 1 146 ? -11.145 -17.009 3.711 1.00 83.94 146 PRO A CA 1
ATOM 1172 C C . PRO A 1 146 ? -10.027 -16.068 4.165 1.00 83.94 146 PRO A C 1
ATOM 1174 O O . PRO A 1 146 ? -9.608 -15.232 3.367 1.00 83.94 146 PRO A O 1
ATOM 1177 N N . LYS A 1 147 ? -9.502 -16.258 5.388 1.00 86.69 147 LYS A N 1
ATOM 1178 C CA . LYS A 1 147 ? -8.380 -15.476 5.929 1.00 86.69 147 LYS A CA 1
ATOM 1179 C C . LYS A 1 147 ? -7.000 -15.865 5.386 1.00 86.69 147 LYS A C 1
ATOM 1181 O O . LYS A 1 147 ? -5.995 -15.285 5.783 1.00 86.69 147 LYS A O 1
ATOM 1186 N N . GLY A 1 148 ? -6.923 -16.887 4.538 1.00 86.62 148 GLY A N 1
ATOM 1187 C CA . GLY A 1 148 ? -5.695 -17.345 3.891 1.00 86.62 148 GLY A CA 1
ATOM 1188 C C . GLY A 1 148 ? -5.496 -16.744 2.503 1.00 86.62 148 GLY A C 1
ATOM 1189 O O . GLY A 1 148 ? -4.412 -16.861 1.927 1.00 86.62 148 GLY A O 1
ATOM 1190 N N . ARG A 1 149 ? -6.512 -16.078 1.944 1.00 94.12 149 ARG A N 1
ATOM 1191 C CA . ARG A 1 149 ? -6.494 -15.634 0.545 1.00 94.12 149 ARG A CA 1
ATOM 1192 C C . ARG A 1 149 ? -5.438 -14.580 0.279 1.00 94.12 149 ARG A C 1
ATOM 1194 O O . ARG A 1 149 ? -4.838 -14.595 -0.793 1.00 94.12 149 ARG A O 1
ATOM 1201 N N . PHE A 1 150 ? -5.173 -13.692 1.229 1.00 96.19 150 PHE A N 1
ATOM 1202 C CA . PHE A 1 150 ? -4.058 -12.763 1.137 1.00 96.19 150 PHE A CA 1
ATOM 1203 C C . PHE A 1 150 ? -2.967 -13.155 2.120 1.00 96.19 150 PHE A C 1
ATOM 1205 O O . PHE A 1 150 ? -3.208 -13.393 3.300 1.00 96.19 150 PHE A O 1
ATOM 1212 N N . LYS A 1 151 ? -1.735 -13.202 1.619 1.00 95.75 151 LYS A N 1
ATOM 1213 C CA . LYS A 1 151 ? -0.543 -13.547 2.394 1.00 95.75 151 LYS A CA 1
ATOM 1214 C C . LYS A 1 151 ? 0.489 -12.457 2.155 1.00 95.75 151 LYS A C 1
ATOM 1216 O O . LYS A 1 151 ? 0.798 -12.150 1.006 1.00 95.75 151 LYS A O 1
ATOM 1221 N N . MET A 1 152 ? 1.019 -11.852 3.207 1.00 97.06 152 MET A N 1
ATOM 1222 C CA . MET A 1 152 ? 1.998 -10.774 3.102 1.00 97.06 152 MET A CA 1
ATOM 1223 C C . MET A 1 152 ? 3.335 -11.219 3.672 1.00 97.06 152 MET A C 1
ATOM 1225 O O . MET A 1 152 ? 3.393 -11.621 4.827 1.00 97.06 152 MET A O 1
ATOM 1229 N N . ALA A 1 153 ? 4.407 -11.063 2.900 1.00 96.75 153 ALA A N 1
ATOM 1230 C CA . ALA A 1 153 ? 5.768 -11.044 3.419 1.00 96.75 153 ALA A CA 1
ATOM 1231 C C . ALA A 1 153 ? 6.182 -9.581 3.643 1.00 96.75 153 ALA A C 1
ATOM 1233 O O . ALA A 1 153 ? 6.048 -8.756 2.736 1.00 96.75 153 ALA A O 1
ATOM 1234 N N . PHE A 1 154 ? 6.649 -9.237 4.841 1.00 96.56 154 PHE A N 1
ATOM 1235 C CA . PHE A 1 154 ? 6.982 -7.853 5.192 1.00 96.56 154 PHE A CA 1
ATOM 1236 C C . PHE A 1 154 ? 8.221 -7.763 6.079 1.00 96.56 154 PHE A C 1
ATOM 1238 O O . PHE A 1 154 ? 8.583 -8.719 6.760 1.00 96.56 154 PHE A O 1
ATOM 1245 N N . GLN A 1 155 ? 8.857 -6.596 6.112 1.00 96.12 155 GLN A N 1
ATOM 1246 C CA . GLN A 1 155 ? 9.908 -6.280 7.082 1.00 96.12 155 GLN A CA 1
ATOM 1247 C C . GLN A 1 155 ? 9.480 -5.099 7.938 1.00 96.12 155 GLN A C 1
ATOM 1249 O O . GLN A 1 155 ? 8.942 -4.111 7.437 1.00 96.12 155 GLN A O 1
ATOM 1254 N N . SER A 1 156 ? 9.733 -5.184 9.241 1.00 95.25 156 SER A N 1
ATOM 1255 C CA . SER A 1 156 ? 9.425 -4.106 10.175 1.00 95.25 156 SER A CA 1
ATOM 1256 C C . SER A 1 156 ? 10.458 -4.020 11.287 1.00 95.25 156 SER A C 1
ATOM 1258 O O . SER A 1 156 ? 10.987 -5.034 11.751 1.00 95.25 156 SER A O 1
ATOM 1260 N N . ARG A 1 157 ? 10.678 -2.801 11.788 1.00 93.00 157 ARG A N 1
ATOM 1261 C CA . ARG A 1 157 ? 11.538 -2.555 12.954 1.00 93.00 157 ARG A CA 1
ATOM 1262 C C . ARG A 1 157 ? 11.060 -3.279 14.214 1.00 93.00 157 ARG A C 1
ATOM 1264 O O . ARG A 1 157 ? 11.887 -3.586 15.061 1.00 93.00 157 ARG A O 1
ATOM 1271 N N . LYS A 1 158 ? 9.770 -3.633 14.313 1.00 94.25 158 LYS A N 1
ATOM 1272 C CA . LYS A 1 158 ? 9.246 -4.464 15.414 1.00 94.25 158 LYS A CA 1
ATOM 1273 C C . LYS A 1 158 ? 10.004 -5.788 15.563 1.00 94.25 158 LYS A C 1
ATOM 1275 O O . LYS A 1 158 ? 10.172 -6.276 16.674 1.00 94.25 158 LYS A O 1
ATOM 1280 N N . TYR A 1 159 ? 10.452 -6.356 14.446 1.00 94.31 159 TYR A N 1
ATOM 1281 C CA . TYR A 1 159 ? 11.116 -7.657 14.388 1.00 94.31 159 TYR A CA 1
ATOM 1282 C C . TYR A 1 159 ? 12.598 -7.527 14.018 1.00 94.31 159 TYR A C 1
ATOM 1284 O O . TYR A 1 159 ? 13.152 -8.418 13.377 1.00 94.31 159 TYR A O 1
ATOM 1292 N N . ASN A 1 160 ? 13.245 -6.412 14.384 1.00 93.56 160 ASN A N 1
ATOM 1293 C CA . ASN A 1 160 ? 14.637 -6.108 14.025 1.00 93.56 160 ASN A CA 1
ATOM 1294 C C . ASN A 1 160 ? 14.893 -6.237 12.511 1.00 93.56 160 ASN A C 1
ATOM 1296 O O . ASN A 1 160 ? 15.899 -6.806 12.092 1.00 93.56 160 ASN A O 1
ATOM 1300 N N . SER A 1 161 ? 13.933 -5.777 11.698 1.00 90.44 161 SER A N 1
ATOM 1301 C CA . SER A 1 161 ? 13.969 -5.838 10.229 1.00 90.44 161 SER A CA 1
ATOM 1302 C C . SER A 1 161 ? 14.065 -7.248 9.635 1.00 90.44 161 SER A C 1
ATOM 1304 O O . SER A 1 161 ? 14.358 -7.407 8.451 1.00 90.44 161 SER A O 1
ATOM 1306 N N . LYS A 1 162 ? 13.767 -8.288 10.422 1.00 92.94 162 LYS A N 1
ATOM 1307 C CA . LYS A 1 162 ? 13.591 -9.646 9.901 1.00 92.94 162 LYS A CA 1
ATOM 1308 C C . LYS A 1 162 ? 12.291 -9.751 9.108 1.00 92.94 162 LYS A C 1
ATOM 1310 O O . LYS A 1 162 ? 11.347 -8.986 9.322 1.00 92.94 162 LYS A O 1
ATOM 1315 N N . LEU A 1 163 ? 12.255 -10.726 8.204 1.00 94.06 163 LEU A N 1
ATOM 1316 C CA . LEU A 1 163 ? 11.060 -11.055 7.440 1.00 94.06 163 LEU A CA 1
ATOM 1317 C C . LEU A 1 163 ? 9.976 -11.617 8.372 1.00 94.06 163 LEU A C 1
ATOM 1319 O O . LEU A 1 163 ? 10.222 -12.572 9.108 1.00 94.06 163 LEU A O 1
ATOM 1323 N N . GLY A 1 164 ? 8.789 -11.023 8.324 1.00 95.19 164 GLY A N 1
ATOM 1324 C CA . GLY A 1 164 ? 7.565 -11.499 8.957 1.00 95.19 164 GLY A CA 1
ATOM 1325 C C . GLY A 1 164 ? 6.516 -11.891 7.918 1.00 95.19 164 GLY A C 1
ATOM 1326 O O . GLY A 1 164 ? 6.624 -11.527 6.743 1.00 95.19 164 GLY A O 1
ATOM 1327 N N . VAL A 1 165 ? 5.496 -12.625 8.368 1.00 95.12 165 VAL A N 1
ATOM 1328 C CA . VAL A 1 165 ? 4.359 -13.045 7.538 1.00 95.12 165 VAL A CA 1
ATOM 1329 C C . VAL A 1 165 ? 3.040 -12.641 8.199 1.00 95.12 165 VAL A C 1
ATOM 1331 O O . VAL A 1 165 ? 2.909 -12.748 9.418 1.00 95.12 165 VAL A O 1
ATOM 1334 N N . ALA A 1 166 ? 2.081 -12.163 7.407 1.00 94.69 166 ALA A N 1
ATOM 1335 C CA . ALA A 1 166 ? 0.710 -11.860 7.826 1.00 94.69 166 ALA A CA 1
ATOM 1336 C C . ALA A 1 166 ? -0.311 -12.465 6.846 1.00 94.69 166 ALA A C 1
ATOM 1338 O O . ALA A 1 166 ? 0.024 -12.708 5.686 1.00 94.69 166 ALA A O 1
ATOM 1339 N N . TYR A 1 167 ? -1.541 -12.690 7.312 1.00 93.44 167 TYR A N 1
ATOM 1340 C CA . TYR A 1 167 ? -2.626 -13.333 6.560 1.00 93.44 167 TYR A CA 1
ATOM 1341 C C . TYR A 1 167 ? -3.934 -12.548 6.733 1.00 93.44 167 TYR A C 1
ATOM 1343 O O . TYR A 1 167 ? -4.151 -11.986 7.812 1.00 93.44 167 TYR A O 1
ATOM 1351 N N . SER A 1 168 ? -4.784 -12.504 5.702 1.00 88.31 168 SER A N 1
ATOM 1352 C CA . SER A 1 168 ? -6.141 -11.935 5.763 1.00 88.31 168 SER A CA 1
ATOM 1353 C C . SER A 1 168 ? -7.092 -12.496 4.717 1.00 88.31 168 SER A C 1
ATOM 1355 O O . SER A 1 168 ? -6.610 -12.942 3.648 1.00 88.31 168 SER A O 1
#

Nearest PDB structures (foldseek):
  1w2t-assembly2_B  TM=6.134E-01  e=4.359E-02  Thermotoga maritima MSB8
  8i12-assembly1_A  TM=6.285E-01  e=8.500E-02  Arthrobacter sp. MN8
  2xqr-assembly6_K  TM=6.400E-01  e=1.255E-01  Arabidopsis thaliana
  7pi7-assembly1_A  TM=3.664E-01  e=1.657E-01  Plasmodium falciparum 3D7